Protein AF-A0A3N5QX19-F1 (afdb_monomer_lite)

Radius of gyration: 14.79 Å; chains: 1; bounding box: 23×46×31 Å

pLDDT: mean 96.73, std 3.33, range [69.69, 98.56]

Sequence (87 aa):
MSTHSTFLTPDLNDYLVRYFSAEDDFLRQLNTEAEAEGIPPISIAPEQTAFLQVLIKATNARTIVEVGSLAGYSAIAMARALPPDGT

Structure (mmCIF, N/CA/C/O backbone):
data_AF-A0A3N5QX19-F1
#
_entry.id   AF-A0A3N5QX19-F1
#
loop_
_atom_site.group_PDB
_atom_site.id
_atom_site.type_symbol
_atom_site.label_atom_id
_atom_site.label_alt_id
_atom_site.label_comp_id
_atom_site.label_asym_id
_atom_site.label_entity_id
_atom_site.label_seq_id
_atom_site.pdbx_PDB_ins_code
_atom_site.Cartn_x
_atom_site.Cartn_y
_atom_site.Cartn_z
_atom_site.occupancy
_atom_site.B_iso_or_equiv
_atom_site.auth_seq_id
_atom_site.auth_comp_id
_atom_site.auth_asym_id
_atom_site.auth_atom_id
_atom_site.pdbx_PDB_model_num
ATOM 1 N N . MET A 1 1 ? 2.503 -29.460 -0.761 1.00 69.69 1 MET A N 1
ATOM 2 C CA . MET A 1 1 ? 3.303 -28.256 -0.443 1.00 69.69 1 MET A CA 1
ATOM 3 C C . MET A 1 1 ? 4.483 -28.195 -1.397 1.00 69.69 1 MET A C 1
ATOM 5 O O . MET A 1 1 ? 4.961 -29.259 -1.771 1.00 69.69 1 MET A O 1
ATOM 9 N N . SER A 1 2 ? 4.916 -27.001 -1.811 1.00 86.94 2 SER A N 1
ATOM 10 C CA . SER A 1 2 ? 6.132 -26.858 -2.626 1.00 86.94 2 SER A CA 1
ATOM 11 C C . SER A 1 2 ? 7.380 -27.117 -1.777 1.00 86.94 2 SER A C 1
ATOM 13 O O . SER A 1 2 ? 7.416 -26.720 -0.614 1.00 86.94 2 SER A O 1
ATOM 15 N N . THR A 1 3 ? 8.396 -27.761 -2.352 1.00 95.62 3 THR A N 1
ATOM 16 C CA . THR A 1 3 ? 9.726 -27.960 -1.741 1.00 95.62 3 THR A CA 1
ATOM 17 C C . THR A 1 3 ? 10.729 -26.876 -2.141 1.00 95.62 3 THR A C 1
ATOM 19 O O . THR A 1 3 ? 11.863 -26.885 -1.667 1.00 95.62 3 THR A O 1
ATOM 22 N N . HIS A 1 4 ? 10.325 -25.948 -3.012 1.00 93.75 4 HIS A N 1
ATOM 23 C CA . HIS A 1 4 ? 11.170 -24.882 -3.548 1.00 93.75 4 HIS A CA 1
ATOM 24 C C . HIS A 1 4 ? 10.408 -23.557 -3.604 1.00 93.75 4 HIS A C 1
ATOM 26 O O . HIS A 1 4 ? 9.179 -23.533 -3.721 1.00 93.75 4 HIS A O 1
ATOM 32 N N . SER A 1 5 ? 11.147 -22.452 -3.547 1.00 93.88 5 SER A N 1
ATOM 33 C CA . SER A 1 5 ? 10.584 -21.121 -3.757 1.00 93.88 5 SER A CA 1
ATOM 34 C C . SER A 1 5 ? 10.156 -20.947 -5.212 1.00 93.88 5 SER A C 1
ATOM 36 O O . SER A 1 5 ? 10.931 -21.214 -6.130 1.00 93.88 5 SER A O 1
ATOM 38 N N . THR A 1 6 ? 8.934 -20.464 -5.416 1.00 93.69 6 THR A N 1
ATOM 39 C CA . THR A 1 6 ? 8.473 -20.009 -6.728 1.00 93.69 6 THR A CA 1
ATOM 40 C C . THR A 1 6 ? 9.006 -18.603 -6.960 1.00 93.69 6 THR A C 1
ATOM 42 O O . THR A 1 6 ? 8.704 -17.694 -6.189 1.00 93.69 6 THR A O 1
ATOM 45 N N . PHE A 1 7 ? 9.812 -18.420 -8.003 1.00 94.50 7 PHE A N 1
ATOM 46 C CA . PHE A 1 7 ? 10.288 -17.095 -8.394 1.00 94.50 7 PHE A CA 1
ATOM 47 C C . PHE A 1 7 ? 9.158 -16.267 -9.009 1.00 94.50 7 PHE A C 1
ATOM 49 O O . PHE A 1 7 ? 8.266 -16.806 -9.667 1.00 94.50 7 PHE A O 1
ATOM 56 N N . LEU A 1 8 ? 9.214 -14.952 -8.804 1.00 94.62 8 LEU A N 1
ATOM 57 C CA . LEU A 1 8 ? 8.231 -14.022 -9.340 1.00 94.62 8 LEU A CA 1
ATOM 58 C C . LEU A 1 8 ? 8.537 -13.729 -10.813 1.00 94.62 8 LEU A C 1
ATOM 60 O O . LEU A 1 8 ? 9.539 -13.094 -11.133 1.00 94.62 8 LEU A O 1
ATOM 64 N N . THR A 1 9 ? 7.687 -14.225 -11.707 1.00 97.38 9 THR A N 1
ATOM 65 C CA . THR A 1 9 ? 7.701 -13.870 -13.132 1.00 97.38 9 THR A CA 1
ATOM 66 C C . THR A 1 9 ? 6.803 -12.653 -13.381 1.00 97.38 9 THR A C 1
ATOM 68 O O . THR A 1 9 ? 5.951 -12.368 -12.537 1.00 97.38 9 THR A O 1
ATOM 71 N N . PRO A 1 10 ? 6.924 -11.957 -14.529 1.00 97.12 10 PRO A N 1
ATOM 72 C CA . PRO A 1 10 ? 6.015 -10.863 -14.882 1.00 97.12 10 PRO A CA 1
ATOM 73 C C . PRO A 1 10 ? 4.534 -11.270 -14.836 1.00 97.12 10 PRO A C 1
ATOM 75 O O . PRO A 1 10 ? 3.754 -10.629 -14.146 1.00 97.12 10 PRO A O 1
ATOM 78 N N . ASP A 1 11 ? 4.166 -12.407 -15.437 1.00 97.62 11 ASP A N 1
ATOM 79 C CA . ASP A 1 11 ? 2.776 -12.893 -15.423 1.00 97.62 11 ASP A CA 1
ATOM 80 C C . ASP A 1 11 ? 2.257 -13.163 -14.001 1.00 97.62 11 ASP A C 1
ATOM 82 O O . ASP A 1 11 ? 1.087 -12.930 -13.688 1.00 97.62 11 ASP A O 1
ATOM 86 N N . LEU A 1 12 ? 3.127 -13.669 -13.117 1.00 96.38 12 LEU A N 1
ATOM 87 C CA . LEU A 1 12 ? 2.770 -13.908 -11.722 1.00 96.38 12 LEU A CA 1
ATOM 88 C C . LEU A 1 12 ? 2.678 -12.594 -10.939 1.00 96.38 12 LEU A C 1
ATOM 90 O O . LEU A 1 12 ? 1.815 -12.472 -10.073 1.00 96.38 12 LEU A O 1
ATOM 94 N N . ASN A 1 13 ? 3.523 -11.612 -11.253 1.00 96.25 13 ASN A N 1
ATOM 95 C CA . ASN A 1 13 ? 3.433 -10.269 -10.697 1.00 96.25 13 ASN A CA 1
ATOM 96 C C . ASN A 1 13 ? 2.114 -9.596 -11.085 1.00 96.25 13 ASN A C 1
ATOM 98 O O . ASN A 1 13 ? 1.405 -9.110 -10.211 1.00 96.25 13 ASN A O 1
ATOM 102 N N . ASP A 1 14 ? 1.727 -9.655 -12.359 1.00 96.12 14 ASP A N 1
ATOM 103 C CA . ASP A 1 14 ? 0.458 -9.098 -12.837 1.00 96.12 14 ASP A CA 1
ATOM 104 C C . ASP A 1 14 ? -0.740 -9.783 -12.172 1.00 96.12 14 ASP A C 1
ATOM 106 O O . ASP A 1 14 ? -1.711 -9.132 -11.779 1.00 96.12 14 ASP A O 1
ATOM 110 N N . TYR A 1 15 ? -0.660 -11.105 -11.980 1.00 96.38 15 TYR A N 1
ATOM 111 C CA . TYR A 1 15 ? -1.648 -11.847 -11.202 1.00 96.38 15 TYR A CA 1
ATOM 112 C C . TYR A 1 15 ? -1.715 -11.354 -9.747 1.00 96.38 15 TYR A C 1
ATOM 114 O O . TYR A 1 15 ? -2.813 -11.125 -9.234 1.00 96.38 15 TYR A O 1
ATOM 122 N N . LEU A 1 16 ? -0.570 -11.165 -9.082 1.00 95.88 16 LEU A N 1
ATOM 123 C CA . LEU A 1 16 ? -0.523 -10.643 -7.715 1.00 95.88 16 LEU A CA 1
ATOM 124 C C . LEU A 1 16 ? -1.103 -9.234 -7.635 1.00 95.88 16 LEU A C 1
ATOM 126 O O . LEU A 1 16 ? -2.016 -9.026 -6.849 1.00 95.88 16 LEU A O 1
ATOM 130 N N . VAL A 1 17 ? -0.660 -8.299 -8.476 1.00 95.94 17 VAL A N 1
ATOM 131 C CA . VAL A 1 17 ? -1.167 -6.917 -8.497 1.00 95.94 17 VAL A CA 1
ATOM 132 C C . VAL A 1 17 ? -2.678 -6.888 -8.729 1.00 95.94 17 VAL A C 1
ATOM 134 O O . VAL A 1 17 ? -3.395 -6.142 -8.064 1.00 95.94 17 VAL A O 1
ATOM 137 N N . ARG A 1 18 ? -3.194 -7.744 -9.619 1.00 95.81 18 ARG A N 1
ATOM 138 C CA . ARG A 1 18 ? -4.630 -7.816 -9.925 1.00 95.81 18 ARG A CA 1
ATOM 139 C C . ARG A 1 18 ? -5.490 -8.249 -8.737 1.00 95.81 18 ARG A C 1
ATOM 141 O O . ARG A 1 18 ? -6.617 -7.775 -8.613 1.00 95.81 18 ARG A O 1
ATOM 148 N N . TYR A 1 19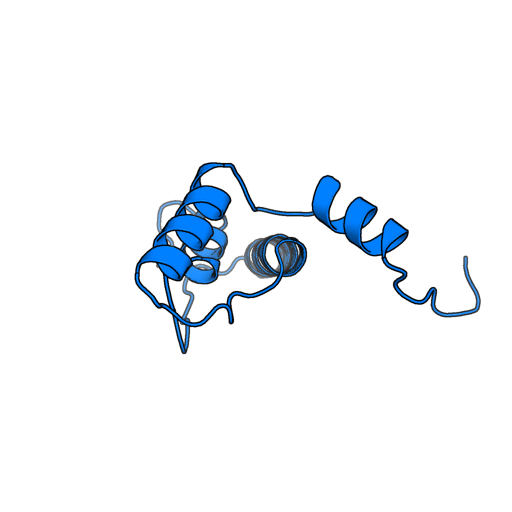 ? -5.013 -9.185 -7.917 1.00 95.81 19 TYR A N 1
ATOM 149 C CA . TYR A 1 19 ? -5.814 -9.788 -6.839 1.00 95.81 19 TYR A CA 1
ATOM 150 C C . TYR A 1 19 ? -5.395 -9.359 -5.430 1.00 95.81 19 TYR A C 1
ATOM 152 O O . TYR A 1 19 ? -6.147 -9.561 -4.478 1.00 95.81 19 TYR A O 1
ATOM 160 N N . PHE A 1 20 ? -4.208 -8.784 -5.286 1.00 96.56 20 PHE A N 1
ATOM 161 C CA . PHE A 1 20 ? -3.594 -8.412 -4.022 1.00 96.56 20 PHE A CA 1
ATOM 162 C C . PHE A 1 20 ? -2.961 -7.023 -4.143 1.00 96.56 20 PHE A C 1
ATOM 164 O O . PHE A 1 20 ? -1.748 -6.869 -4.134 1.00 96.56 20 PHE A O 1
ATOM 171 N N . SER A 1 21 ? -3.806 -6.003 -4.253 1.00 96.19 21 SER A N 1
ATOM 172 C CA . SER A 1 21 ? -3.412 -4.596 -4.254 1.00 96.19 21 SER A CA 1
ATOM 173 C C . SER A 1 21 ? -4.459 -3.770 -3.507 1.00 96.19 21 SER A C 1
ATOM 175 O O . SER A 1 21 ? -5.645 -4.107 -3.530 1.00 96.19 21 SER A O 1
ATOM 177 N N . ALA A 1 22 ? -4.025 -2.705 -2.826 1.00 95.69 22 ALA A N 1
ATOM 178 C CA . ALA A 1 22 ? -4.927 -1.697 -2.266 1.00 95.69 22 ALA A CA 1
ATOM 179 C C . ALA A 1 22 ? -5.084 -0.473 -3.188 1.00 95.69 22 ALA A C 1
ATOM 181 O O . ALA A 1 22 ? -5.730 0.505 -2.809 1.00 95.69 22 ALA A O 1
ATOM 182 N N . GLU A 1 23 ? -4.496 -0.526 -4.385 1.00 96.75 23 GLU A N 1
ATOM 183 C CA . GLU A 1 23 ? -4.577 0.525 -5.389 1.00 96.75 23 GLU A CA 1
ATOM 184 C C . GLU A 1 23 ? -5.945 0.550 -6.083 1.00 96.75 23 GLU A C 1
ATOM 186 O O . GLU A 1 23 ? -6.331 -0.373 -6.807 1.00 96.75 23 GLU A O 1
ATOM 191 N N . ASP A 1 24 ? -6.656 1.656 -5.891 1.00 96.62 24 ASP A N 1
ATOM 192 C CA . ASP A 1 24 ? -7.874 2.014 -6.607 1.00 96.62 24 ASP A CA 1
ATOM 193 C C . ASP A 1 24 ? -7.595 3.075 -7.684 1.00 96.62 24 ASP A C 1
ATOM 195 O O . ASP A 1 24 ? -6.464 3.524 -7.880 1.00 96.62 24 ASP A O 1
ATOM 199 N N . ASP A 1 25 ? -8.641 3.489 -8.399 1.00 97.81 25 ASP A N 1
ATOM 200 C CA . ASP A 1 25 ? -8.518 4.500 -9.455 1.00 97.81 25 ASP A CA 1
ATOM 201 C C . ASP A 1 25 ? -7.995 5.838 -8.922 1.00 97.81 25 ASP A C 1
ATOM 203 O O . ASP A 1 25 ? -7.240 6.517 -9.612 1.00 97.81 25 ASP A O 1
ATOM 207 N N . PHE A 1 26 ? -8.322 6.180 -7.671 1.00 98.25 26 PHE A N 1
ATOM 208 C CA . PHE A 1 26 ? -7.799 7.374 -7.014 1.00 98.25 26 PHE A CA 1
ATOM 209 C C . PHE A 1 26 ? -6.276 7.306 -6.844 1.00 98.25 26 PHE A C 1
ATOM 211 O O . PHE A 1 26 ? -5.573 8.242 -7.215 1.00 98.25 26 PHE A O 1
ATOM 218 N N . LEU A 1 27 ? -5.748 6.196 -6.321 1.00 97.94 27 LEU A N 1
ATOM 219 C CA . LEU A 1 27 ? -4.306 6.024 -6.137 1.00 97.94 27 LEU A CA 1
ATOM 220 C C . LEU A 1 27 ? -3.548 5.910 -7.474 1.00 97.94 27 LEU A C 1
ATOM 222 O O . LEU A 1 27 ? -2.438 6.434 -7.585 1.00 97.94 27 LEU A O 1
ATOM 226 N N . ARG A 1 28 ? -4.154 5.311 -8.510 1.00 97.38 28 ARG A N 1
ATOM 227 C CA . ARG A 1 28 ? -3.608 5.335 -9.883 1.00 97.38 28 ARG A CA 1
ATOM 228 C C . ARG A 1 28 ? -3.515 6.750 -10.441 1.00 97.38 28 ARG A C 1
ATOM 230 O O . ARG A 1 28 ? -2.489 7.133 -11.007 1.00 97.38 28 ARG A O 1
ATOM 237 N N . GLN A 1 29 ? -4.590 7.520 -10.290 1.00 98.38 29 GLN A N 1
ATOM 238 C CA . GLN A 1 29 ? -4.641 8.901 -10.748 1.00 98.38 29 GLN A CA 1
ATOM 239 C C . GLN A 1 29 ? -3.615 9.762 -10.005 1.00 98.38 29 GLN A C 1
ATOM 241 O O . GLN A 1 29 ? -2.884 10.503 -10.652 1.00 98.38 29 GLN A O 1
ATOM 246 N N . LEU A 1 30 ? -3.482 9.588 -8.685 1.00 98.12 30 LEU A N 1
ATOM 247 C CA . LEU A 1 30 ? -2.475 10.272 -7.873 1.00 98.12 30 LEU A CA 1
ATOM 248 C C . LEU A 1 30 ? -1.056 10.071 -8.422 1.00 98.12 30 LEU A C 1
ATOM 250 O O . LEU A 1 30 ? -0.325 11.044 -8.569 1.00 98.12 30 LEU A O 1
ATOM 254 N N . ASN A 1 31 ? -0.663 8.832 -8.741 1.00 96.75 31 ASN A N 1
ATOM 255 C CA . ASN A 1 31 ? 0.661 8.568 -9.319 1.00 96.75 31 ASN A CA 1
ATOM 256 C C . ASN A 1 31 ? 0.814 9.215 -10.705 1.00 96.75 31 ASN A C 1
ATOM 258 O O . ASN A 1 31 ? 1.850 9.809 -10.984 1.00 96.75 31 ASN A O 1
ATOM 262 N N . THR A 1 32 ? -0.226 9.158 -11.542 1.00 97.75 32 THR A N 1
ATOM 263 C CA . THR A 1 32 ? -0.210 9.780 -12.880 1.00 97.75 32 THR A CA 1
ATOM 264 C C . THR A 1 32 ? -0.021 11.300 -12.794 1.00 97.75 32 THR A C 1
ATOM 266 O O . THR A 1 32 ? 0.764 11.879 -13.542 1.00 97.75 32 THR A O 1
ATOM 269 N N . GLU A 1 33 ? -0.721 11.956 -11.867 1.00 98.38 33 GLU A N 1
AT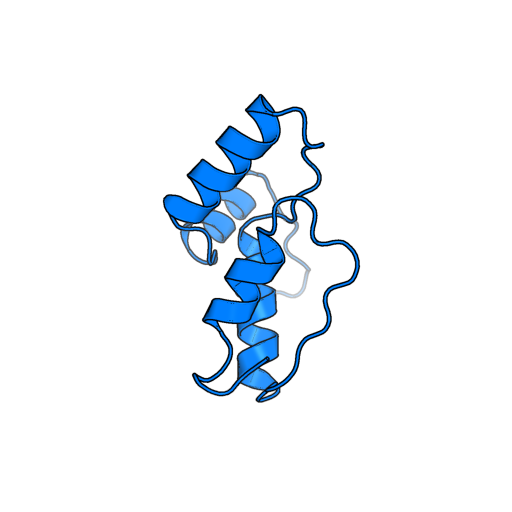OM 270 C CA . GLU A 1 33 ? -0.601 13.398 -11.627 1.00 98.38 33 GLU A CA 1
ATOM 271 C C . GLU A 1 33 ? 0.753 13.755 -11.004 1.00 98.38 33 GLU A C 1
ATOM 273 O O . GLU A 1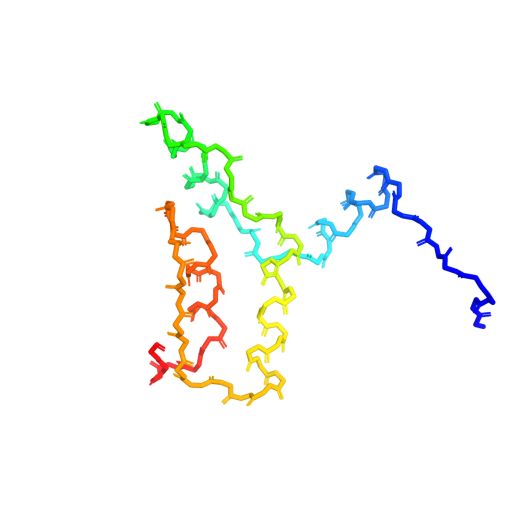 33 ? 1.394 14.709 -11.435 1.00 98.38 33 GLU A O 1
ATOM 278 N N . ALA A 1 34 ? 1.234 12.960 -10.046 1.00 97.88 34 ALA A N 1
ATOM 279 C CA . ALA A 1 34 ? 2.547 13.146 -9.436 1.00 97.88 34 ALA A CA 1
ATOM 280 C C . ALA A 1 34 ? 3.674 13.096 -10.480 1.00 97.88 34 ALA A C 1
ATOM 282 O O . ALA A 1 34 ? 4.552 13.960 -10.484 1.00 97.88 34 ALA A O 1
ATOM 283 N N . GLU A 1 35 ? 3.628 12.124 -11.394 1.00 97.25 35 GLU A N 1
ATOM 284 C CA . GLU A 1 35 ? 4.572 12.031 -12.510 1.00 97.25 35 GLU A CA 1
ATOM 285 C C . GLU A 1 35 ? 4.488 13.253 -13.436 1.00 97.25 35 GLU A C 1
ATOM 287 O O . GLU A 1 35 ? 5.524 13.800 -13.822 1.00 97.25 35 GLU A O 1
ATOM 292 N N . ALA A 1 36 ? 3.277 13.720 -13.761 1.00 98.19 36 ALA A N 1
ATOM 293 C CA . ALA A 1 36 ? 3.071 14.909 -14.593 1.00 98.19 36 ALA A CA 1
ATOM 294 C C . ALA A 1 36 ? 3.635 16.193 -13.952 1.00 98.19 36 ALA A C 1
ATOM 296 O O . ALA A 1 36 ? 4.148 17.059 -14.661 1.00 98.19 36 ALA A O 1
ATOM 297 N N . GLU A 1 37 ? 3.605 16.285 -12.621 1.00 98.00 37 GLU A N 1
ATOM 298 C CA . GLU A 1 37 ? 4.195 17.374 -11.828 1.00 98.00 37 GLU A CA 1
ATOM 299 C C . GLU A 1 37 ? 5.709 17.198 -11.578 1.00 98.00 37 GLU A C 1
ATOM 301 O O . GLU A 1 37 ? 6.341 17.999 -10.885 1.00 98.00 37 GLU A O 1
ATOM 306 N N . GLY A 1 38 ? 6.329 16.159 -12.147 1.00 97.88 38 GLY A N 1
ATOM 307 C CA . GLY A 1 38 ? 7.769 15.914 -12.048 1.00 97.88 38 GLY A CA 1
ATOM 308 C C . GLY A 1 38 ? 8.222 15.297 -10.721 1.00 97.88 38 GLY A C 1
ATOM 309 O O . GLY A 1 38 ? 9.419 15.311 -10.419 1.00 97.88 38 GLY A O 1
ATOM 310 N N . ILE A 1 39 ? 7.300 14.743 -9.927 1.00 97.75 39 ILE A N 1
ATOM 311 C CA . ILE A 1 39 ? 7.651 13.947 -8.747 1.00 97.75 39 ILE A CA 1
ATOM 312 C C . ILE A 1 39 ? 8.327 12.644 -9.221 1.00 97.75 39 ILE A C 1
ATOM 314 O O . ILE A 1 39 ? 7.819 11.991 -10.133 1.00 97.75 39 ILE A O 1
ATOM 318 N N . PRO A 1 40 ? 9.467 12.232 -8.629 1.00 96.56 40 PRO A N 1
ATOM 319 C CA . PRO A 1 40 ? 10.157 11.013 -9.046 1.00 96.56 40 PRO A CA 1
ATOM 320 C C . PRO A 1 40 ? 9.270 9.761 -8.908 1.00 96.56 40 PRO A C 1
ATOM 322 O O . PRO A 1 40 ? 8.637 9.602 -7.862 1.00 96.56 40 PRO A O 1
ATOM 325 N N . PRO A 1 41 ? 9.279 8.828 -9.883 1.00 95.31 41 PRO A N 1
ATOM 326 C CA . PRO A 1 41 ? 8.459 7.613 -9.865 1.00 95.31 41 PRO A CA 1
ATOM 327 C C . PRO A 1 41 ? 9.072 6.544 -8.945 1.00 95.31 41 PRO A C 1
ATOM 329 O O . PRO A 1 41 ? 9.526 5.489 -9.381 1.00 95.31 41 PRO A O 1
ATOM 332 N N . ILE A 1 42 ? 9.148 6.857 -7.651 1.00 97.00 42 ILE A N 1
ATOM 333 C CA . ILE A 1 42 ? 9.713 5.995 -6.600 1.00 97.00 42 ILE A CA 1
ATOM 334 C C . ILE A 1 42 ? 8.651 5.531 -5.593 1.00 97.00 42 ILE A C 1
ATOM 336 O O . ILE A 1 42 ? 8.990 5.112 -4.486 1.00 97.00 42 ILE A O 1
ATOM 340 N N . SER A 1 43 ? 7.369 5.619 -5.962 1.00 97.12 43 SER A N 1
ATOM 341 C CA . SER A 1 43 ? 6.272 5.003 -5.211 1.00 97.12 43 SER A CA 1
ATOM 342 C C . SER A 1 43 ? 6.504 3.495 -5.071 1.00 97.12 43 SER A C 1
ATOM 344 O O . SER A 1 43 ? 7.034 2.844 -5.972 1.00 97.12 43 SER A O 1
ATOM 346 N N . ILE A 1 44 ? 6.092 2.932 -3.935 1.00 97.38 44 ILE A N 1
ATOM 347 C CA . ILE A 1 44 ? 6.090 1.478 -3.737 1.00 97.38 44 ILE A CA 1
ATOM 348 C C . ILE A 1 44 ? 5.141 0.795 -4.730 1.00 97.38 44 ILE A C 1
ATOM 350 O O . ILE A 1 44 ? 4.175 1.404 -5.194 1.00 97.38 44 ILE A O 1
ATOM 354 N N . ALA A 1 45 ? 5.391 -0.479 -5.023 1.00 96.62 45 ALA A N 1
ATOM 355 C CA . ALA A 1 45 ? 4.552 -1.250 -5.929 1.00 96.62 45 ALA A CA 1
ATOM 356 C C . ALA A 1 45 ? 3.149 -1.511 -5.328 1.00 96.62 45 ALA A C 1
ATOM 358 O O . ALA A 1 45 ? 3.006 -1.585 -4.098 1.00 96.62 45 ALA A O 1
ATOM 359 N N . PRO A 1 46 ? 2.099 -1.670 -6.157 1.00 96.81 46 PRO A N 1
ATOM 360 C CA . PRO A 1 46 ? 0.719 -1.764 -5.677 1.00 96.81 46 PRO A CA 1
ATOM 361 C C . PRO A 1 46 ? 0.487 -2.908 -4.681 1.00 96.81 46 PRO A C 1
ATOM 363 O O . PRO A 1 46 ? -0.184 -2.729 -3.665 1.00 96.81 46 PRO A O 1
ATOM 366 N N . GLU A 1 47 ? 1.096 -4.071 -4.891 1.00 97.06 47 GLU A N 1
ATOM 367 C CA . GLU A 1 47 ? 0.986 -5.222 -3.992 1.00 97.06 47 GLU A CA 1
ATOM 368 C C . GLU A 1 47 ? 1.631 -4.991 -2.617 1.00 97.06 47 GLU A C 1
ATOM 370 O O . GLU A 1 47 ? 1.199 -5.558 -1.607 1.00 97.06 47 GLU A O 1
ATOM 375 N N . GLN A 1 48 ? 2.612 -4.087 -2.538 1.00 97.69 48 GLN A N 1
ATOM 376 C CA . GLN A 1 48 ? 3.229 -3.693 -1.273 1.00 97.69 48 GLN A CA 1
ATOM 377 C C . GLN A 1 48 ? 2.263 -2.863 -0.414 1.00 97.69 48 GLN A C 1
ATOM 379 O O . GLN A 1 48 ? 2.302 -2.959 0.814 1.00 97.69 48 GLN A O 1
ATOM 384 N N . THR A 1 49 ? 1.338 -2.113 -1.024 1.00 97.50 49 THR A N 1
ATOM 385 C CA . THR A 1 49 ? 0.309 -1.370 -0.272 1.00 97.50 49 THR A CA 1
ATOM 386 C C . THR A 1 49 ? -0.644 -2.311 0.466 1.00 97.50 49 THR A C 1
ATOM 388 O O . THR A 1 49 ? -0.909 -2.120 1.654 1.00 97.50 49 THR A O 1
ATOM 391 N N . ALA A 1 50 ? -1.104 -3.379 -0.195 1.00 97.75 50 ALA A N 1
ATOM 392 C CA . ALA A 1 50 ? -1.961 -4.393 0.417 1.00 97.75 50 ALA A CA 1
ATOM 393 C C . ALA A 1 50 ? -1.233 -5.127 1.548 1.00 97.75 50 ALA A C 1
ATOM 395 O O . ALA A 1 50 ? -1.808 -5.358 2.615 1.00 97.75 50 ALA A O 1
ATOM 396 N N . PHE A 1 51 ? 0.050 -5.436 1.350 1.00 98.19 51 PHE A N 1
ATOM 397 C CA . PHE A 1 51 ? 0.883 -6.031 2.390 1.00 98.19 51 PHE A CA 1
ATOM 398 C C . PHE A 1 51 ? 0.955 -5.154 3.650 1.00 98.19 51 PHE A C 1
ATOM 400 O O . PHE A 1 51 ? 0.730 -5.656 4.754 1.00 98.19 51 PHE A O 1
ATOM 407 N N . LEU A 1 52 ? 1.175 -3.842 3.506 1.00 98.31 52 LEU A N 1
ATOM 408 C CA . LEU A 1 52 ? 1.172 -2.913 4.643 1.00 98.31 52 LEU A CA 1
ATOM 409 C C . LEU A 1 52 ? -0.181 -2.898 5.367 1.00 98.31 52 LEU A C 1
ATOM 411 O O . LEU A 1 52 ? -0.211 -2.966 6.596 1.00 98.31 52 LEU A O 1
ATOM 415 N N . GLN A 1 53 ? -1.304 -2.899 4.641 1.00 98.38 53 GLN A N 1
ATOM 416 C CA . GLN A 1 53 ? -2.629 -2.979 5.268 1.00 98.38 53 GLN A CA 1
ATOM 417 C C . GLN A 1 53 ? -2.831 -4.270 6.071 1.00 98.38 53 GLN A C 1
ATOM 419 O O . GLN A 1 53 ? -3.455 -4.243 7.135 1.00 98.38 53 GLN A O 1
ATOM 424 N N . VAL A 1 54 ? -2.310 -5.402 5.585 1.00 98.25 54 VAL A N 1
ATOM 425 C CA . VAL A 1 54 ? -2.340 -6.671 6.327 1.00 98.25 54 VAL A CA 1
ATOM 426 C C . VAL A 1 54 ? -1.547 -6.547 7.624 1.00 98.25 54 VAL A C 1
ATOM 428 O O . VAL A 1 54 ? -2.062 -6.938 8.669 1.00 98.25 54 VAL A O 1
ATOM 431 N N . LEU A 1 55 ? -0.344 -5.965 7.592 1.00 98.50 55 LEU A N 1
ATOM 432 C CA . LEU A 1 55 ? 0.465 -5.757 8.798 1.00 98.50 55 LEU A CA 1
ATOM 433 C C . LEU A 1 55 ? -0.232 -4.842 9.809 1.00 98.50 55 LEU A C 1
ATOM 435 O O . LEU A 1 55 ? -0.286 -5.174 10.993 1.00 98.50 55 LEU A O 1
ATOM 439 N N . ILE A 1 56 ? -0.816 -3.735 9.349 1.00 98.56 56 ILE A N 1
ATOM 440 C CA . ILE A 1 56 ? -1.572 -2.792 10.188 1.00 98.56 56 ILE A CA 1
ATOM 441 C C . ILE A 1 56 ? -2.717 -3.515 10.903 1.00 98.56 56 ILE A C 1
ATOM 443 O O . ILE A 1 56 ? -2.830 -3.444 12.127 1.00 98.56 56 ILE A O 1
ATOM 447 N N . LYS A 1 57 ? -3.519 -4.288 10.160 1.00 97.94 57 LYS A N 1
ATOM 448 C CA . LYS A 1 57 ? -4.649 -5.046 10.719 1.00 97.94 57 LYS A CA 1
ATOM 449 C C . LYS A 1 57 ? -4.190 -6.167 11.651 1.00 97.94 57 LYS A C 1
ATOM 451 O O . LYS A 1 57 ? -4.761 -6.338 12.723 1.00 97.94 57 LYS A O 1
ATOM 456 N N . ALA A 1 58 ? -3.153 -6.912 11.272 1.00 98.50 58 ALA A N 1
ATOM 457 C CA . ALA A 1 58 ? -2.635 -8.036 12.052 1.00 98.50 58 ALA A CA 1
ATOM 458 C C . ALA A 1 58 ? -1.994 -7.595 13.375 1.00 98.50 58 ALA A C 1
ATOM 460 O O . ALA A 1 58 ? -2.064 -8.318 14.366 1.00 98.50 58 ALA A O 1
ATOM 461 N N . THR A 1 59 ? -1.384 -6.409 13.399 1.00 98.19 59 THR A N 1
ATOM 462 C CA . THR A 1 59 ? -0.765 -5.832 14.602 1.00 98.19 59 THR A CA 1
ATOM 463 C C . THR A 1 59 ? -1.717 -4.947 15.403 1.00 98.19 59 THR A C 1
ATOM 465 O O . THR A 1 59 ? -1.350 -4.494 16.485 1.00 98.19 59 THR A O 1
ATOM 468 N N . ASN A 1 60 ? -2.938 -4.717 14.902 1.00 97.44 60 ASN A N 1
ATOM 469 C CA . ASN A 1 60 ? -3.890 -3.758 15.461 1.00 97.44 60 ASN A CA 1
ATOM 470 C C . ASN A 1 60 ? -3.249 -2.370 15.664 1.00 97.44 60 ASN A C 1
ATOM 472 O O . ASN A 1 60 ? -3.427 -1.730 16.705 1.00 97.44 60 ASN A O 1
ATOM 476 N N . ALA A 1 61 ? -2.449 -1.935 14.685 1.00 98.25 61 ALA A N 1
ATOM 477 C CA . ALA A 1 61 ? -1.772 -0.650 14.737 1.00 98.25 61 ALA A CA 1
ATOM 478 C C . ALA A 1 61 ? -2.800 0.490 14.772 1.00 98.25 61 ALA A C 1
ATOM 480 O O . ALA A 1 61 ? -3.783 0.496 14.032 1.00 98.25 61 ALA A O 1
ATOM 481 N N . ARG A 1 62 ? -2.555 1.458 15.659 1.00 98.31 62 ARG A N 1
ATOM 482 C CA . ARG A 1 62 ? -3.376 2.669 15.824 1.00 98.31 62 ARG A CA 1
ATOM 483 C C . ARG A 1 62 ? -2.622 3.949 15.492 1.00 98.31 62 ARG A C 1
ATOM 485 O O . ARG A 1 62 ? -3.257 4.961 15.236 1.00 98.31 62 ARG A O 1
ATOM 492 N N . THR A 1 63 ? -1.294 3.886 15.488 1.00 98.31 63 THR A N 1
ATOM 493 C CA . THR A 1 63 ? -0.421 5.010 15.161 1.00 98.31 63 THR A CA 1
ATOM 494 C C . THR A 1 63 ? 0.624 4.556 14.155 1.00 98.31 63 THR A C 1
ATOM 496 O O . THR A 1 63 ? 1.287 3.541 14.387 1.00 98.31 63 THR A O 1
ATOM 499 N N . ILE A 1 64 ? 0.774 5.292 13.055 1.00 98.12 64 ILE A N 1
ATOM 500 C CA . ILE A 1 64 ? 1.764 5.029 12.005 1.00 98.12 64 ILE A CA 1
ATOM 501 C C . ILE A 1 64 ? 2.644 6.265 11.827 1.00 98.12 64 ILE A C 1
ATOM 503 O O . ILE A 1 64 ? 2.175 7.396 11.821 1.00 98.12 64 ILE A O 1
ATOM 507 N N . VAL A 1 65 ? 3.946 6.039 11.655 1.00 98.06 65 VAL A N 1
ATOM 508 C CA . VAL A 1 65 ? 4.886 7.071 11.212 1.00 98.06 65 VAL A CA 1
ATOM 509 C C . VAL A 1 65 ? 5.442 6.638 9.868 1.00 98.06 65 VAL A C 1
ATOM 511 O O . VAL A 1 65 ? 6.047 5.573 9.761 1.00 98.06 65 VAL A O 1
ATOM 514 N N . GLU A 1 66 ? 5.250 7.472 8.853 1.00 97.75 66 GLU A N 1
ATOM 515 C CA . GLU A 1 66 ? 5.875 7.299 7.548 1.00 97.75 66 GLU A CA 1
ATOM 516 C C . GLU A 1 66 ? 7.078 8.236 7.421 1.00 97.75 66 GLU A C 1
ATOM 518 O O . GLU A 1 66 ? 6.987 9.436 7.681 1.00 97.75 66 GLU A O 1
ATOM 523 N N . VAL A 1 67 ? 8.221 7.685 7.012 1.00 97.81 67 VAL A N 1
ATOM 524 C CA . VAL A 1 67 ? 9.429 8.462 6.723 1.00 97.81 67 VAL A CA 1
ATOM 525 C C . VAL A 1 67 ? 9.637 8.468 5.215 1.00 97.81 67 VAL A C 1
ATOM 527 O O . VAL A 1 67 ? 10.077 7.475 4.644 1.00 97.81 67 VAL A O 1
ATOM 530 N N . GLY A 1 68 ? 9.329 9.607 4.593 1.00 95.94 68 GLY A N 1
ATOM 531 C CA . GLY A 1 68 ? 9.373 9.785 3.142 1.00 95.94 68 GLY A CA 1
ATOM 532 C C . GLY A 1 68 ? 8.021 9.509 2.490 1.00 95.94 68 GLY A C 1
ATOM 533 O O . GLY A 1 68 ? 7.770 8.404 2.030 1.00 95.94 68 GLY A O 1
ATOM 534 N N . SER A 1 69 ? 7.167 10.533 2.424 1.00 95.75 69 SER A N 1
ATOM 535 C CA . SER A 1 69 ? 5.797 10.385 1.911 1.00 95.75 69 SER A CA 1
ATOM 536 C C . SER A 1 69 ? 5.665 10.521 0.398 1.00 95.75 69 SER A C 1
ATOM 538 O O . SER A 1 69 ? 4.652 10.100 -0.150 1.00 95.75 69 SER A O 1
ATOM 540 N N . LEU A 1 70 ? 6.659 11.090 -0.296 1.00 96.88 70 LEU A N 1
ATOM 541 C CA . LEU A 1 70 ? 6.578 11.396 -1.731 1.00 96.88 70 LEU A CA 1
ATOM 542 C C . LEU A 1 70 ? 5.249 12.118 -2.061 1.00 96.88 70 LEU A C 1
ATOM 544 O O . LEU A 1 70 ? 4.972 13.159 -1.471 1.00 96.88 70 LEU A O 1
ATOM 548 N N . ALA A 1 71 ? 4.417 11.554 -2.944 1.00 97.44 71 ALA A N 1
ATOM 549 C CA . ALA A 1 71 ? 3.089 12.059 -3.303 1.00 97.44 71 ALA A CA 1
ATOM 550 C C . ALA A 1 71 ? 1.960 11.585 -2.358 1.00 97.44 71 ALA A C 1
ATOM 552 O O . ALA A 1 71 ? 0.798 11.915 -2.567 1.00 97.44 71 ALA A O 1
ATOM 553 N N . GLY A 1 72 ? 2.272 10.802 -1.321 1.00 97.62 72 GLY A N 1
ATOM 554 C CA . GLY A 1 72 ? 1.322 10.307 -0.319 1.00 97.62 72 GLY A CA 1
ATOM 555 C C . GLY A 1 72 ? 0.678 8.954 -0.643 1.00 97.62 72 GLY A C 1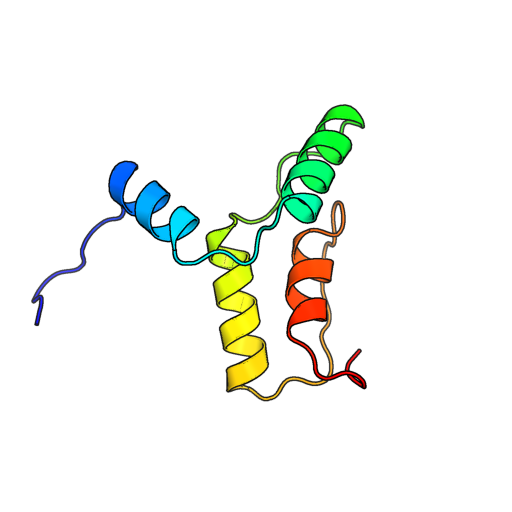
ATOM 556 O O . GLY A 1 72 ? -0.233 8.537 0.067 1.00 97.62 72 GLY A O 1
ATOM 557 N N . TYR A 1 73 ? 1.138 8.250 -1.683 1.00 98.25 73 TYR A N 1
ATOM 558 C CA . TYR A 1 73 ? 0.554 6.982 -2.144 1.00 98.25 73 TYR A CA 1
ATOM 559 C C . TYR A 1 73 ? 0.476 5.917 -1.033 1.00 98.25 73 TYR A C 1
ATOM 561 O O . TYR A 1 73 ? -0.604 5.412 -0.715 1.00 98.25 73 TYR A O 1
ATOM 569 N N . SER A 1 74 ? 1.605 5.619 -0.383 1.00 98.06 74 SER A N 1
ATOM 570 C CA . SER A 1 74 ? 1.670 4.674 0.738 1.00 98.06 74 SER A CA 1
ATOM 571 C C . SER A 1 74 ? 0.970 5.206 1.987 1.00 98.06 74 SER A C 1
ATOM 573 O O . SER A 1 74 ? 0.252 4.445 2.635 1.00 98.06 74 SER A O 1
ATOM 575 N N . ALA A 1 75 ? 1.095 6.503 2.285 1.00 98.06 75 ALA A N 1
ATOM 576 C CA . ALA A 1 75 ? 0.417 7.153 3.407 1.00 98.06 75 ALA A CA 1
ATOM 577 C C . ALA A 1 75 ? -1.101 6.932 3.362 1.00 98.06 75 ALA A C 1
ATOM 579 O O . ALA A 1 75 ? -1.704 6.461 4.326 1.00 98.06 75 ALA A O 1
ATOM 580 N N . ILE A 1 76 ? -1.717 7.219 2.212 1.00 98.19 76 ILE A N 1
ATOM 581 C CA . ILE A 1 76 ? -3.162 7.093 2.003 1.00 98.19 76 ILE A CA 1
ATOM 582 C C . ILE A 1 76 ? -3.582 5.624 2.077 1.00 98.19 76 ILE A C 1
ATOM 584 O O . ILE A 1 76 ? -4.580 5.296 2.725 1.00 98.19 76 ILE A O 1
ATOM 588 N N . ALA A 1 77 ? -2.814 4.721 1.459 1.00 98.12 77 ALA A N 1
ATOM 589 C CA . ALA A 1 77 ? -3.099 3.292 1.519 1.00 98.12 77 ALA A CA 1
ATOM 590 C C . ALA A 1 77 ? -3.037 2.741 2.955 1.00 98.12 77 ALA A C 1
ATOM 592 O O . ALA A 1 77 ? -3.899 1.946 3.334 1.00 98.12 77 ALA A O 1
ATOM 593 N N . MET A 1 78 ? -2.064 3.176 3.762 1.00 98.50 78 MET A N 1
ATOM 594 C CA . MET A 1 78 ? -1.948 2.801 5.174 1.00 98.50 78 MET A CA 1
ATOM 595 C C . MET A 1 78 ? -3.075 3.403 6.020 1.00 98.50 78 MET A C 1
ATOM 597 O O . MET A 1 78 ? -3.707 2.680 6.790 1.00 98.50 78 MET A O 1
ATOM 601 N N . ALA A 1 79 ? -3.387 4.687 5.829 1.00 98.12 79 ALA A N 1
ATOM 602 C CA . ALA A 1 79 ? -4.452 5.377 6.555 1.00 98.12 79 ALA A CA 1
ATOM 603 C C . ALA A 1 79 ? -5.819 4.698 6.368 1.00 98.12 79 ALA A C 1
ATOM 605 O O . ALA A 1 79 ? -6.579 4.553 7.320 1.00 98.12 79 ALA A O 1
ATOM 606 N N . ARG A 1 80 ? -6.108 4.180 5.167 1.00 97.75 80 ARG A N 1
ATOM 607 C CA . ARG A 1 80 ? -7.339 3.417 4.875 1.00 97.75 80 ARG A CA 1
ATOM 608 C C . ARG A 1 80 ? -7.462 2.096 5.648 1.00 97.75 80 ARG A C 1
ATOM 610 O O . ARG A 1 80 ? -8.556 1.537 5.708 1.00 97.75 80 ARG A O 1
ATOM 617 N N . ALA A 1 81 ? -6.369 1.570 6.200 1.00 98.00 81 ALA A N 1
ATOM 618 C CA . ALA A 1 81 ? -6.377 0.355 7.016 1.00 98.00 81 ALA A CA 1
ATOM 619 C C . ALA A 1 81 ? -6.388 0.618 8.526 1.00 98.00 81 ALA A C 1
ATOM 621 O O . ALA A 1 81 ? -6.603 -0.330 9.285 1.00 98.00 81 ALA A O 1
ATOM 622 N N . LEU A 1 82 ? -6.169 1.863 8.955 1.00 98.38 82 LEU A N 1
ATOM 623 C CA . LEU A 1 82 ? -6.293 2.254 10.355 1.00 98.38 82 LEU A CA 1
ATOM 624 C C . LEU A 1 82 ? -7.764 2.232 10.809 1.00 98.38 82 LEU A C 1
ATOM 626 O O . LEU A 1 82 ? -8.678 2.383 9.992 1.00 98.38 82 LEU A O 1
ATOM 630 N N . PRO A 1 83 ? -8.024 2.049 12.117 1.00 97.12 83 PRO A N 1
ATOM 631 C CA . PRO A 1 83 ? -9.351 2.299 12.667 1.00 97.12 83 PRO A CA 1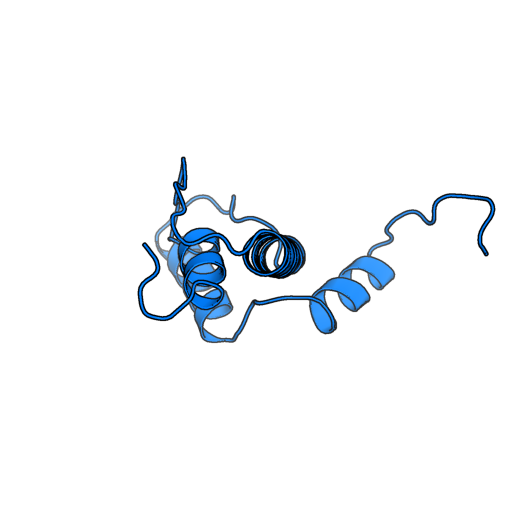
ATOM 632 C C . PRO A 1 83 ? -9.729 3.790 12.533 1.00 97.12 83 PRO A C 1
ATOM 634 O O . PRO A 1 83 ? -8.844 4.625 12.347 1.00 97.12 83 PRO A O 1
ATOM 637 N N . PRO A 1 84 ? -11.020 4.159 12.664 1.00 96.38 84 PRO A N 1
ATOM 638 C CA . PRO A 1 84 ? -11.478 5.545 12.485 1.00 96.38 84 PRO A CA 1
ATOM 639 C C . PRO A 1 84 ? -10.802 6.585 13.392 1.00 96.38 84 PRO A C 1
ATOM 641 O O . PRO A 1 84 ? -10.802 7.768 13.072 1.00 96.38 84 PRO A O 1
ATOM 644 N N . ASP A 1 85 ? -10.267 6.149 14.531 1.00 96.75 85 ASP A N 1
ATOM 645 C CA . ASP A 1 85 ? -9.543 6.955 15.515 1.00 96.75 85 ASP A CA 1
ATOM 646 C C . ASP A 1 85 ? -8.013 6.774 15.440 1.00 96.75 85 ASP A C 1
ATOM 648 O O . ASP A 1 85 ? -7.299 7.172 16.360 1.00 96.75 85 ASP A O 1
ATOM 652 N N . GLY A 1 86 ? -7.509 6.140 14.378 1.00 97.38 86 GLY A N 1
ATOM 653 C CA . GLY A 1 86 ? -6.081 5.986 14.127 1.00 97.38 86 GLY A CA 1
ATOM 654 C C . GLY A 1 86 ? -5.427 7.264 13.595 1.00 97.38 86 GLY A C 1
ATOM 655 O O . GLY A 1 86 ? -6.096 8.135 13.037 1.00 97.38 86 GLY A O 1
ATOM 656 N N . THR A 1 87 ? -4.109 7.356 13.771 1.00 94.19 87 THR A N 1
ATOM 657 C CA . THR A 1 87 ? -3.285 8.519 13.394 1.00 94.19 87 THR A CA 1
ATOM 658 C C . THR A 1 87 ? -2.062 8.126 12.591 1.00 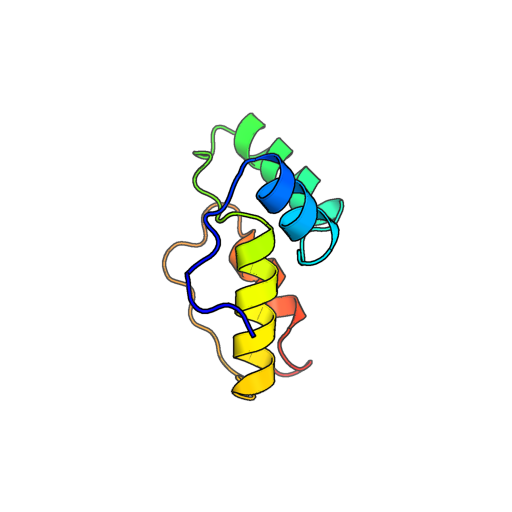94.19 87 THR A C 1
ATOM 660 O O . THR A 1 87 ? -1.394 7.152 13.011 1.00 94.19 87 THR A O 1
#

Foldseek 3Di:
DDPDDDDDDPVNVVVLLVPQFLDDPVLVVLLVVLVVVVQDNPDDDRNVLSVLLCVCQVVVAQEDDDDDCRSNSSVVSNVVSHDPNGD

Secondary structure (DSSP, 8-state):
--SSPPP--HHHHHHHHHHS----HHHHHHHHHHHHTT--S-PPPHHHHHHHHHHHHHHT------S--TTSHHHHHHHTTS-TT--